Protein AF-A0A7S2JA44-F1 (afdb_monomer_lite)

Radius of gyration: 20.88 Å; chains: 1; bounding box: 44×66×48 Å

InterPro domains:
  IPR014710 RmlC-like jelly roll fold [G3DSA:2.60.120.10] (3-144)

Organism: NCBI:txid327968

pLDDT: mean 82.62, std 15.88, range [36.22, 96.94]

Sequence (145 aa):
RSSAQPRFDRELVGGEVLRVDAKDPELESLLRCPVPIIVTDSGILGKAPELWTFDYLDRALSDVDNFYVLCAPPESKGRFGYYDLGGKKNPCGYEVTMGNERKEMRFPEFRRLLSEAQRRRKAGKKAQSLYLQNTLLHREDKEDG

Secondary structure (DSSP, 8-state):
---PPPSS-STTTTPPPEEEETT-TTHHHHHTSSS-EEEES--TTTTHHHH--HHHHHHHSTT---EEEEEE-GGGTT------TT-SB-TT--B---SSEEEEE-HHHHHHHHHHHHHHHHTT----EEEE-------------

Structure (mmCIF, N/CA/C/O backbone):
data_AF-A0A7S2JA44-F1
#
_entry.id   AF-A0A7S2JA44-F1
#
loop_
_atom_site.group_PDB
_atom_site.id
_atom_site.type_symbol
_atom_site.label_atom_id
_atom_site.label_alt_id
_atom_site.label_comp_id
_atom_site.label_asym_id
_atom_site.label_entity_id
_atom_site.label_seq_id
_atom_site.pdbx_PDB_ins_code
_atom_site.Cartn_x
_atom_site.Cartn_y
_atom_site.Cartn_z
_atom_site.occupancy
_atom_site.B_iso_or_equiv
_atom_site.auth_seq_id
_atom_site.auth_comp_id
_atom_site.auth_asym_id
_atom_site.auth_atom_id
_atom_site.pdbx_PDB_model_num
ATOM 1 N N . ARG A 1 1 ? -22.037 35.907 -8.620 1.00 42.66 1 ARG A N 1
ATOM 2 C CA . ARG A 1 1 ? -21.169 34.717 -8.797 1.00 42.66 1 ARG A CA 1
ATOM 3 C C . ARG A 1 1 ? -20.862 34.198 -7.400 1.00 42.66 1 ARG A C 1
ATOM 5 O O . ARG A 1 1 ? -20.134 34.871 -6.689 1.00 42.66 1 ARG A O 1
ATOM 12 N N . SER A 1 2 ? -21.521 33.119 -6.970 1.00 43.00 2 SER A N 1
ATOM 13 C CA . SER A 1 2 ? -21.299 32.529 -5.645 1.00 43.00 2 SER A CA 1
ATOM 14 C C . SER A 1 2 ? -19.875 31.977 -5.594 1.00 43.00 2 SER A C 1
ATOM 16 O O . SER A 1 2 ? -19.515 31.132 -6.414 1.00 43.00 2 SER A O 1
ATOM 18 N N . SER A 1 3 ? -19.042 32.520 -4.706 1.00 48.81 3 SER A N 1
ATOM 19 C CA . SER A 1 3 ? -17.743 31.947 -4.373 1.00 48.81 3 SER A CA 1
ATOM 20 C C . SER A 1 3 ? -18.015 30.626 -3.667 1.00 48.81 3 SER A C 1
ATOM 22 O O . SER A 1 3 ? -18.333 30.617 -2.478 1.00 48.81 3 SER A O 1
ATOM 24 N N . ALA A 1 4 ? -17.967 29.526 -4.420 1.00 57.53 4 ALA A N 1
ATOM 25 C CA . ALA A 1 4 ? -18.067 28.190 -3.858 1.00 57.53 4 ALA A CA 1
ATOM 26 C C . ALA A 1 4 ? -17.081 28.093 -2.689 1.00 57.53 4 ALA A C 1
ATOM 28 O O . ALA A 1 4 ? -15.882 28.328 -2.872 1.00 57.53 4 ALA A O 1
ATOM 29 N N . GLN A 1 5 ? -17.601 27.819 -1.491 1.00 52.38 5 GLN A N 1
ATOM 30 C CA . GLN A 1 5 ? -16.760 27.561 -0.333 1.00 52.38 5 GLN A CA 1
ATOM 31 C C . GLN A 1 5 ? -15.752 26.464 -0.706 1.00 52.38 5 GLN A C 1
ATOM 33 O O . GLN A 1 5 ? -16.113 25.514 -1.415 1.00 52.38 5 GLN A O 1
ATOM 38 N N . PRO A 1 6 ? -14.479 26.605 -0.305 1.00 55.94 6 PRO A N 1
ATOM 39 C CA . PRO A 1 6 ? -13.498 25.563 -0.549 1.00 55.94 6 PRO A CA 1
ATOM 40 C C . PRO A 1 6 ? -14.016 24.239 0.025 1.00 55.94 6 PRO A C 1
ATOM 42 O O . PRO A 1 6 ? -14.552 24.194 1.127 1.00 55.94 6 PRO A O 1
ATOM 45 N N . ARG A 1 7 ? -13.873 23.154 -0.748 1.00 59.09 7 ARG A N 1
ATOM 46 C CA . ARG A 1 7 ? -14.357 21.805 -0.387 1.00 59.09 7 ARG A CA 1
ATOM 47 C C . ARG A 1 7 ? -13.700 21.218 0.866 1.00 59.09 7 ARG A C 1
ATOM 49 O O . ARG A 1 7 ? -14.106 20.153 1.309 1.00 59.09 7 ARG A O 1
ATOM 56 N N . PHE A 1 8 ? -12.661 21.864 1.378 1.00 59.34 8 PHE A N 1
ATOM 57 C CA . PHE A 1 8 ? -11.944 21.452 2.569 1.00 59.34 8 PHE A CA 1
ATOM 58 C C . PHE A 1 8 ? -11.542 22.686 3.369 1.00 59.34 8 PHE A C 1
ATOM 60 O O . PHE A 1 8 ? -11.279 23.753 2.800 1.00 59.34 8 PHE A O 1
ATOM 67 N N . ASP A 1 9 ? -11.485 22.513 4.682 1.00 66.75 9 ASP A N 1
ATOM 68 C CA . ASP A 1 9 ? -10.990 23.523 5.599 1.00 66.75 9 ASP A CA 1
ATOM 69 C C . ASP A 1 9 ? -9.466 23.645 5.460 1.00 66.75 9 ASP A C 1
ATOM 71 O O . ASP A 1 9 ? -8.729 22.661 5.560 1.00 66.75 9 ASP A O 1
ATOM 75 N N . ARG A 1 10 ? -8.992 24.860 5.177 1.00 67.94 10 ARG A N 1
ATOM 76 C CA . ARG A 1 10 ? -7.563 25.140 5.000 1.00 67.94 10 ARG A CA 1
ATOM 77 C C . ARG A 1 10 ? -6.801 25.087 6.317 1.00 67.94 10 ARG A C 1
ATOM 79 O O . ARG A 1 10 ? -5.610 24.800 6.278 1.00 67.94 10 ARG A O 1
ATOM 86 N N . GLU A 1 11 ? -7.465 25.339 7.442 1.00 73.31 11 GLU A N 1
ATOM 87 C CA . GLU A 1 11 ? -6.846 25.310 8.770 1.00 73.31 11 GLU A CA 1
ATOM 88 C C . GLU A 1 11 ? -6.476 23.883 9.190 1.00 73.31 11 GLU A C 1
ATOM 90 O O . GLU A 1 11 ? -5.534 23.678 9.950 1.00 73.31 11 GLU A O 1
ATOM 95 N N . LEU A 1 12 ? -7.152 22.881 8.618 1.00 66.50 12 LEU A N 1
ATOM 96 C CA . LEU A 1 12 ? -6.873 21.465 8.861 1.00 66.50 12 LEU A CA 1
ATOM 97 C C . LEU A 1 12 ? -5.721 20.915 8.004 1.00 66.50 12 LEU A C 1
ATOM 99 O O . LEU A 1 12 ? -5.225 19.815 8.260 1.00 66.50 12 LEU A O 1
ATOM 103 N N . VAL A 1 13 ? -5.266 21.644 6.978 1.00 68.12 13 VAL A N 1
ATOM 104 C CA . VAL A 1 13 ? -4.170 21.180 6.117 1.00 68.12 13 VAL A CA 1
ATOM 105 C C . VAL A 1 13 ? -2.849 21.258 6.879 1.00 68.12 13 VAL A C 1
ATOM 107 O O . VAL A 1 13 ? -2.327 22.338 7.133 1.00 68.12 13 VAL A O 1
ATOM 110 N N . GLY A 1 14 ? -2.281 20.093 7.193 1.00 72.75 14 GLY A N 1
ATOM 111 C CA . GLY A 1 14 ? -1.038 19.979 7.964 1.00 72.75 14 GLY A CA 1
ATOM 112 C C . GLY A 1 14 ? -1.243 19.878 9.478 1.00 72.75 14 GLY A C 1
ATOM 113 O O . GLY A 1 14 ? -0.252 19.783 10.197 1.00 72.75 14 GLY A O 1
ATOM 114 N N . GLY A 1 15 ? -2.494 19.863 9.951 1.00 78.75 15 GLY A N 1
ATOM 115 C CA . GLY A 1 15 ? -2.819 19.548 11.341 1.00 78.75 15 GLY A CA 1
ATOM 116 C C . GLY A 1 15 ? -2.540 18.082 11.684 1.00 78.75 15 GLY A C 1
ATOM 117 O O . GLY A 1 15 ? -2.533 17.209 10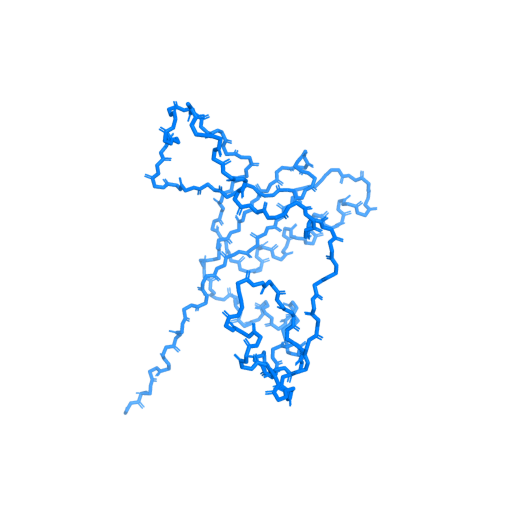.811 1.00 78.75 15 GLY A O 1
ATOM 118 N N . GLU A 1 16 ? -2.305 17.808 12.966 1.00 84.62 16 GLU A N 1
ATOM 119 C CA . GLU A 1 16 ? -2.173 16.437 13.458 1.00 84.62 16 GLU A CA 1
ATOM 120 C C . GLU A 1 16 ? -3.533 15.729 13.419 1.00 84.62 16 GLU A C 1
ATOM 122 O O . GLU A 1 16 ? -4.557 16.284 13.817 1.00 84.62 16 GLU A O 1
ATOM 127 N N . VAL A 1 17 ? -3.547 14.491 12.921 1.00 89.44 17 VAL A N 1
ATOM 128 C CA . VAL A 1 17 ? -4.756 13.663 12.917 1.00 89.44 17 VAL A CA 1
ATOM 129 C C . VAL A 1 17 ? -4.927 13.056 14.303 1.00 89.44 17 VAL A C 1
ATOM 131 O O . VAL A 1 17 ? -4.015 12.392 14.799 1.00 89.44 17 VAL A O 1
ATOM 134 N N . LEU A 1 18 ? -6.102 13.251 14.902 1.00 89.50 18 LEU A N 1
ATOM 135 C CA . LEU A 1 18 ? -6.431 12.717 16.220 1.00 89.50 18 LEU A CA 1
ATOM 136 C C . LEU A 1 18 ? -6.234 11.195 16.253 1.00 89.50 18 LEU A C 1
ATOM 138 O O . LEU A 1 18 ? -6.734 10.478 15.385 1.00 89.50 18 LEU A O 1
ATOM 142 N N . ARG A 1 19 ? -5.521 10.710 17.272 1.00 94.19 19 ARG A N 1
ATOM 143 C CA . ARG A 1 19 ? -5.291 9.285 17.528 1.00 94.19 19 ARG A CA 1
ATOM 144 C C . ARG A 1 19 ? -6.090 8.873 18.756 1.00 94.19 19 ARG A C 1
ATOM 146 O O . ARG A 1 19 ? -5.926 9.484 19.806 1.00 94.19 19 ARG A O 1
ATOM 153 N N . VAL A 1 20 ? -6.932 7.859 18.616 1.00 94.81 20 VAL A N 1
ATOM 154 C CA . VAL A 1 20 ? -7.885 7.428 19.645 1.00 94.81 20 VAL A CA 1
ATOM 155 C C . VAL A 1 20 ? -7.774 5.921 19.815 1.00 94.81 20 VAL A C 1
ATOM 157 O O . VAL A 1 20 ? -7.723 5.197 18.821 1.00 94.81 20 VAL A O 1
ATOM 160 N N . ASP A 1 21 ? -7.736 5.447 21.056 1.00 96.94 21 ASP A N 1
ATOM 161 C CA . ASP A 1 21 ? -7.769 4.013 21.345 1.00 96.94 21 ASP A CA 1
ATOM 162 C C . ASP A 1 21 ? -9.149 3.430 21.019 1.00 96.94 21 ASP A C 1
ATOM 164 O O . ASP A 1 21 ? -10.177 4.072 21.228 1.00 96.94 21 ASP A O 1
ATOM 168 N N . ALA A 1 22 ? -9.200 2.196 20.526 1.00 95.69 22 ALA A N 1
ATOM 169 C CA . ALA A 1 22 ? -10.460 1.531 20.210 1.00 95.69 22 ALA A CA 1
ATOM 170 C C . ALA A 1 22 ? -11.400 1.340 21.414 1.00 95.69 22 ALA A C 1
ATOM 172 O O . ALA A 1 22 ? -12.591 1.100 21.224 1.00 95.69 22 ALA A O 1
ATOM 173 N N . LYS A 1 23 ? -10.876 1.420 22.642 1.00 96.44 23 LYS A N 1
ATOM 174 C CA . LYS A 1 23 ? -11.634 1.323 23.895 1.00 96.44 23 LYS A CA 1
ATOM 175 C C . LYS A 1 23 ? -12.038 2.684 24.457 1.00 96.44 23 LYS A C 1
ATOM 177 O O . LYS A 1 23 ? -12.599 2.728 25.552 1.00 96.44 23 LYS A O 1
ATOM 182 N N . ASP A 1 24 ? -11.728 3.778 23.765 1.00 96.31 24 ASP A N 1
ATOM 183 C CA . ASP A 1 24 ? -12.126 5.113 24.197 1.00 96.31 24 ASP A CA 1
ATOM 184 C C . ASP A 1 24 ? -13.667 5.220 24.212 1.00 96.31 24 ASP A C 1
ATOM 186 O O . ASP A 1 24 ? -14.308 4.930 23.194 1.00 96.31 24 ASP A O 1
ATOM 190 N N . PRO A 1 25 ? -14.289 5.614 25.340 1.00 96.62 25 PRO A N 1
ATOM 191 C CA . PRO A 1 25 ? -15.745 5.717 25.445 1.00 96.62 25 PRO A CA 1
ATOM 192 C C . PRO A 1 25 ? -16.359 6.744 24.480 1.00 96.62 25 PRO A C 1
ATOM 194 O O . PRO A 1 25 ? -17.533 6.622 24.136 1.00 96.62 25 PRO A O 1
ATOM 197 N N . GLU A 1 26 ? -15.585 7.725 24.010 1.00 94.69 26 GLU A N 1
ATOM 198 C CA . GLU A 1 26 ? -16.042 8.763 23.082 1.00 94.69 26 GLU A CA 1
ATOM 199 C C . GLU A 1 26 ? -15.867 8.373 21.608 1.00 94.69 26 GLU A C 1
ATOM 201 O O . GLU A 1 26 ? -16.276 9.121 20.713 1.00 94.69 26 GLU A O 1
ATOM 206 N N . LEU A 1 27 ? -15.292 7.200 21.314 1.00 94.19 27 LEU A N 1
ATOM 207 C CA . LEU A 1 27 ? -14.996 6.784 19.943 1.00 94.19 27 LEU A CA 1
ATOM 208 C C . LEU A 1 27 ? -16.242 6.773 19.045 1.00 94.19 27 LEU A C 1
ATOM 210 O O . LEU A 1 27 ? -16.182 7.247 17.911 1.00 94.19 27 LEU A O 1
ATOM 214 N N . GLU A 1 28 ? -17.384 6.283 19.536 1.00 93.50 28 GLU A N 1
ATOM 215 C CA . GLU A 1 28 ? -18.630 6.273 18.756 1.00 93.50 28 GLU A CA 1
ATOM 216 C C . GLU A 1 28 ? -19.100 7.680 18.376 1.00 93.50 28 GLU A C 1
ATOM 218 O O . GLU A 1 28 ? -19.589 7.893 17.263 1.00 93.50 28 GLU A O 1
ATOM 223 N N . SER A 1 29 ? -18.950 8.640 19.287 1.00 93.31 29 SER A N 1
ATOM 224 C CA . SER A 1 29 ? -19.275 10.044 19.041 1.00 93.31 29 SER A CA 1
ATOM 225 C C . SER A 1 29 ? -18.330 10.633 17.994 1.00 93.31 29 SER A C 1
ATOM 227 O O . SER A 1 29 ? -18.779 11.273 17.043 1.00 93.31 29 SER A O 1
ATOM 229 N N . LEU A 1 30 ? -17.028 10.359 18.118 1.00 90.69 30 LEU A N 1
ATOM 230 C CA . LEU A 1 30 ? -15.994 10.846 17.202 1.00 90.69 30 LEU A CA 1
ATOM 231 C C . LEU A 1 30 ? -16.147 10.284 15.783 1.00 90.69 30 LEU A C 1
ATOM 233 O O . LEU A 1 30 ? -15.949 11.016 14.817 1.00 90.69 30 LEU A O 1
ATOM 237 N N . LEU A 1 31 ? -16.565 9.024 15.638 1.00 91.31 31 LEU A N 1
ATOM 238 C CA . LEU A 1 31 ? -16.809 8.392 14.335 1.00 91.31 31 LEU A CA 1
ATOM 239 C C . LEU A 1 31 ? -17.966 9.028 13.547 1.00 91.31 31 LEU A C 1
ATOM 241 O O . LEU A 1 31 ? -18.050 8.853 12.332 1.00 91.31 31 LEU A O 1
ATOM 245 N N . ARG A 1 32 ? -18.861 9.767 14.213 1.00 92.00 32 ARG A N 1
ATOM 246 C CA . ARG A 1 32 ? -19.958 10.504 13.560 1.00 92.00 32 ARG A CA 1
ATOM 247 C C . ARG A 1 32 ? -19.520 11.874 13.047 1.00 92.00 32 ARG A C 1
ATOM 249 O O . ARG A 1 32 ? -20.240 12.487 12.257 1.00 92.00 32 ARG A O 1
ATOM 256 N N . CYS A 1 33 ? -18.365 12.366 13.486 1.00 87.62 33 CYS A N 1
ATOM 257 C CA . CYS A 1 33 ? -17.824 13.636 13.034 1.00 87.62 33 CYS A CA 1
ATOM 258 C C . CYS A 1 33 ? -17.209 13.479 11.632 1.00 87.62 33 CYS A C 1
ATOM 260 O O . CYS A 1 33 ? -16.514 12.498 11.369 1.00 87.62 33 CYS A O 1
ATOM 262 N N . PRO A 1 34 ? -17.386 14.453 10.721 1.00 85.62 34 PRO A N 1
ATOM 263 C CA . PRO A 1 34 ? -16.806 14.419 9.378 1.00 85.62 34 PRO A CA 1
ATOM 264 C C . PRO A 1 34 ? -15.317 14.815 9.390 1.00 85.62 34 PRO A C 1
ATOM 266 O O . PRO A 1 34 ? -14.873 15.625 8.578 1.00 85.62 34 PRO A O 1
ATOM 269 N N . VAL A 1 35 ? -14.547 14.279 10.340 1.00 83.00 35 VAL A N 1
ATOM 270 C CA . VAL A 1 35 ? -13.122 14.567 10.534 1.00 83.00 35 VAL A CA 1
ATOM 271 C C . VAL A 1 35 ? -12.319 13.266 10.502 1.00 83.00 35 VAL A C 1
ATOM 273 O O . VAL A 1 35 ? -12.808 12.232 10.957 1.00 83.00 35 VAL A O 1
ATOM 276 N N . PRO A 1 36 ? -11.095 13.275 9.951 1.00 88.56 36 PRO A N 1
ATOM 277 C CA . PRO A 1 36 ? -10.252 12.090 9.962 1.00 88.56 36 PRO A CA 1
ATOM 278 C C . PRO A 1 36 ? -9.802 11.771 11.392 1.00 88.56 36 PRO A C 1
ATOM 280 O O . PRO A 1 36 ? -9.363 12.658 12.122 1.00 88.56 36 PRO A O 1
ATOM 283 N N . ILE A 1 37 ? -9.853 10.491 11.755 1.00 91.75 37 ILE A N 1
ATOM 284 C CA . ILE A 1 37 ? -9.305 9.968 13.010 1.00 91.75 37 ILE A CA 1
ATOM 285 C C . ILE A 1 37 ? -8.469 8.715 12.732 1.00 91.75 37 ILE A C 1
ATOM 287 O O . ILE A 1 37 ? -8.729 7.972 11.784 1.00 91.75 37 ILE A O 1
ATOM 291 N N . ILE A 1 38 ? -7.461 8.474 13.564 1.00 93.62 38 ILE A N 1
ATOM 292 C CA . ILE A 1 38 ? -6.677 7.239 13.591 1.00 93.62 38 ILE A CA 1
ATOM 293 C C . ILE A 1 38 ? -7.142 6.436 14.799 1.00 93.62 38 ILE A C 1
ATOM 295 O O . ILE A 1 38 ? -6.947 6.867 15.932 1.00 93.62 38 ILE A O 1
ATOM 299 N N . VAL A 1 39 ? -7.708 5.256 14.560 1.00 96.12 39 VAL A N 1
ATOM 300 C CA . VAL A 1 39 ? -8.071 4.329 15.637 1.00 96.12 39 VAL A CA 1
ATOM 301 C C . VAL A 1 39 ? -6.900 3.384 15.898 1.00 96.12 39 VAL A C 1
ATOM 303 O O . VAL A 1 39 ? -6.481 2.655 14.995 1.00 96.12 39 VAL A O 1
ATOM 306 N N . THR A 1 40 ? -6.356 3.401 17.112 1.00 95.62 40 THR A N 1
ATOM 307 C CA . THR A 1 40 ? -5.321 2.462 17.561 1.00 95.62 40 THR A CA 1
ATOM 308 C C . THR A 1 40 ? -5.953 1.251 18.237 1.0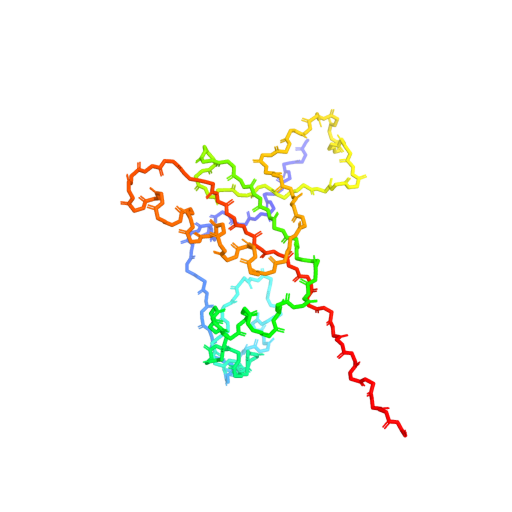0 95.62 40 THR A C 1
ATOM 310 O O . THR A 1 40 ? -7.090 1.309 18.692 1.00 95.62 40 THR A O 1
ATOM 313 N N . ASP A 1 41 ? -5.233 0.127 18.246 1.00 93.69 41 ASP A N 1
ATOM 314 C CA . ASP A 1 41 ? -5.606 -1.076 19.005 1.00 93.69 41 ASP A CA 1
ATOM 315 C C . ASP A 1 41 ? -7.015 -1.635 18.714 1.00 93.69 41 ASP A C 1
ATOM 317 O O . ASP A 1 41 ? -7.601 -2.354 19.519 1.00 93.69 41 ASP A O 1
ATOM 321 N N . SER A 1 42 ? -7.546 -1.373 17.512 1.00 94.25 42 SER A N 1
ATOM 322 C CA . SER A 1 42 ? -8.883 -1.816 17.082 1.00 94.25 42 SER A CA 1
ATOM 323 C C . SER A 1 42 ? -9.026 -3.319 16.891 1.00 94.25 42 SER A C 1
ATOM 325 O O . SER A 1 42 ? -10.139 -3.819 16.758 1.00 94.25 42 SER A O 1
ATOM 327 N N . GLY A 1 43 ? -7.912 -4.046 16.797 1.00 92.62 43 GLY A N 1
ATOM 328 C CA . GLY A 1 43 ? -7.914 -5.473 16.484 1.00 92.62 43 GLY A CA 1
ATOM 329 C C . GLY A 1 43 ? -8.427 -5.814 15.077 1.00 92.62 43 GLY A C 1
ATOM 330 O O . GLY A 1 43 ? -8.450 -6.990 14.728 1.00 92.62 43 GLY A O 1
ATOM 331 N N . ILE A 1 44 ? -8.778 -4.824 14.239 1.00 93.94 44 ILE A N 1
ATOM 332 C CA . ILE A 1 44 ? -9.397 -5.044 12.917 1.00 93.94 44 ILE A CA 1
ATOM 333 C C . ILE A 1 44 ? -8.515 -5.869 11.972 1.00 93.94 44 ILE A C 1
ATOM 335 O O . ILE A 1 44 ? -9.010 -6.599 11.120 1.00 93.94 44 ILE A O 1
ATOM 339 N N . LEU A 1 45 ? -7.194 -5.771 12.136 1.00 89.56 45 LEU A N 1
ATOM 340 C CA . LEU A 1 45 ? -6.219 -6.496 11.323 1.00 89.56 45 LEU A CA 1
ATOM 341 C C . LEU A 1 45 ? -5.958 -7.923 11.837 1.00 89.56 45 LEU A C 1
ATOM 343 O O . LEU A 1 45 ? -5.253 -8.683 11.173 1.00 89.56 45 LEU A O 1
ATOM 347 N N . GLY A 1 46 ? -6.497 -8.300 13.002 1.00 92.56 46 GLY A N 1
ATOM 348 C CA . GLY A 1 46 ? -6.264 -9.600 13.630 1.00 92.56 46 GLY A CA 1
ATOM 349 C C . GLY A 1 46 ? -4.775 -9.961 13.666 1.00 92.56 46 GLY A C 1
ATOM 350 O O . GLY A 1 46 ? -3.947 -9.180 14.124 1.00 92.56 46 GLY A O 1
ATOM 351 N N . LYS A 1 47 ? -4.432 -11.135 13.120 1.00 92.44 47 LYS A N 1
ATOM 352 C CA . LYS A 1 47 ? -3.046 -11.635 13.020 1.00 92.44 47 LYS A CA 1
ATOM 353 C C . LYS A 1 47 ? -2.303 -11.186 11.754 1.00 92.44 47 LYS A C 1
ATOM 355 O O . LYS A 1 47 ? -1.148 -11.561 11.564 1.00 92.44 47 LYS A O 1
ATOM 360 N N . ALA A 1 48 ? -2.932 -10.421 10.856 1.00 91.12 48 ALA A N 1
ATOM 361 C CA . ALA A 1 48 ? -2.310 -10.027 9.589 1.00 91.12 48 ALA A CA 1
ATOM 362 C C . ALA A 1 48 ? -0.961 -9.297 9.770 1.00 91.12 48 ALA A C 1
ATOM 364 O O . ALA A 1 48 ? -0.020 -9.663 9.068 1.00 91.12 48 ALA A O 1
ATOM 365 N N . PRO A 1 49 ? -0.790 -8.356 10.725 1.00 92.19 49 PRO A N 1
ATOM 366 C CA . PRO A 1 49 ? 0.489 -7.665 10.918 1.00 92.19 49 PRO A CA 1
ATOM 367 C C . PRO A 1 49 ? 1.643 -8.592 11.325 1.00 92.19 49 PRO A C 1
ATOM 369 O O . PRO A 1 49 ? 2.796 -8.304 11.016 1.00 92.19 49 PRO A O 1
ATOM 372 N N . GLU A 1 50 ? 1.340 -9.704 11.998 1.00 92.31 50 GLU A N 1
ATOM 373 C CA . GLU A 1 50 ? 2.327 -10.693 12.448 1.00 92.31 50 GLU A CA 1
ATOM 374 C C . GLU A 1 50 ? 2.685 -11.690 11.337 1.00 92.31 50 GLU A C 1
ATOM 376 O O . GLU A 1 50 ? 3.813 -12.175 11.263 1.00 92.31 50 GLU A O 1
ATOM 381 N N . LEU A 1 51 ? 1.719 -12.006 10.468 1.00 92.31 51 LEU A N 1
ATOM 382 C CA . LEU A 1 51 ? 1.843 -13.075 9.477 1.00 92.31 51 LEU A CA 1
ATOM 383 C C . LEU A 1 51 ? 2.257 -12.581 8.088 1.00 92.31 51 LEU A C 1
ATOM 385 O O . LEU A 1 51 ? 2.980 -13.285 7.379 1.00 92.31 51 LEU A O 1
ATOM 389 N N . TRP A 1 52 ? 1.799 -11.398 7.668 1.00 93.06 52 TRP A N 1
ATOM 390 C CA . TRP A 1 52 ? 1.911 -10.913 6.287 1.00 93.06 52 TRP A CA 1
ATOM 391 C C . TRP A 1 52 ? 3.299 -10.357 5.964 1.00 93.06 52 TRP A C 1
ATOM 393 O O . TRP A 1 52 ? 3.504 -9.178 5.680 1.00 93.06 52 TRP A O 1
ATOM 403 N N . THR A 1 53 ? 4.273 -11.257 5.957 1.00 92.81 53 THR A N 1
ATOM 404 C CA . THR A 1 53 ? 5.595 -11.036 5.373 1.00 92.81 53 THR A CA 1
ATOM 405 C C . THR A 1 53 ? 5.550 -11.259 3.862 1.00 92.81 53 THR A C 1
ATOM 407 O O . THR A 1 53 ? 4.691 -11.982 3.355 1.00 92.81 53 THR A O 1
ATOM 410 N N . PHE A 1 54 ? 6.513 -10.705 3.118 1.00 90.06 54 PHE A N 1
ATOM 411 C CA . PHE A 1 54 ? 6.613 -10.990 1.684 1.00 90.06 54 PHE A CA 1
ATOM 412 C C . PHE A 1 54 ? 6.754 -12.492 1.398 1.00 90.06 54 PHE A C 1
ATOM 414 O O . PHE A 1 54 ? 6.171 -12.962 0.432 1.00 90.06 54 PHE A O 1
ATOM 421 N N . ASP A 1 55 ? 7.484 -13.254 2.221 1.00 91.19 55 ASP A N 1
ATOM 422 C CA . ASP A 1 55 ? 7.666 -14.706 2.037 1.00 91.19 55 ASP A CA 1
ATOM 423 C C . ASP A 1 55 ? 6.394 -15.502 2.310 1.00 91.19 55 ASP A C 1
ATOM 425 O O . ASP A 1 55 ? 6.125 -16.510 1.656 1.00 91.19 55 ASP A O 1
ATOM 429 N N . TYR A 1 56 ? 5.598 -15.060 3.280 1.00 92.25 56 TYR A N 1
ATOM 430 C CA . TYR A 1 56 ? 4.277 -15.624 3.496 1.00 92.25 56 TYR A CA 1
ATOM 431 C C . TYR A 1 56 ? 3.364 -15.336 2.301 1.00 92.25 56 TYR A C 1
ATOM 433 O O . TYR A 1 56 ? 2.802 -16.269 1.736 1.00 92.25 56 TYR A O 1
ATOM 441 N N . LEU A 1 57 ? 3.269 -14.071 1.882 1.00 91.56 57 LEU A N 1
ATOM 442 C CA . LEU A 1 57 ? 2.391 -13.651 0.788 1.00 91.56 57 LEU A CA 1
ATOM 443 C C . LEU A 1 57 ? 2.791 -14.273 -0.553 1.00 91.56 57 LEU A C 1
ATOM 445 O O . LEU A 1 57 ? 1.919 -14.674 -1.309 1.00 91.56 57 LEU A O 1
ATOM 449 N N . ASP A 1 58 ? 4.086 -14.420 -0.827 1.00 89.88 58 ASP A N 1
ATOM 450 C CA . ASP A 1 58 ? 4.576 -15.062 -2.050 1.00 89.88 58 ASP A CA 1
ATOM 451 C C . ASP A 1 58 ? 4.136 -16.524 -2.148 1.00 89.88 58 ASP A C 1
ATOM 453 O O . ASP A 1 58 ? 3.695 -16.955 -3.207 1.00 89.88 58 ASP A O 1
ATOM 457 N N . ARG A 1 59 ? 4.163 -17.258 -1.027 1.00 90.19 59 ARG A N 1
ATOM 458 C CA . ARG A 1 59 ? 3.666 -18.640 -0.957 1.00 90.19 59 ARG A CA 1
ATOM 459 C C . ARG A 1 59 ? 2.142 -18.722 -0.967 1.00 90.19 59 ARG A C 1
ATOM 461 O O . ARG A 1 59 ? 1.591 -19.601 -1.610 1.00 90.19 59 ARG A O 1
ATOM 468 N N . ALA A 1 60 ? 1.465 -17.835 -0.242 1.00 89.31 60 ALA A N 1
ATOM 469 C CA . ALA A 1 60 ? 0.009 -17.861 -0.107 1.00 89.31 60 ALA A CA 1
ATOM 470 C C . ALA A 1 60 ? -0.719 -17.377 -1.372 1.00 89.31 60 ALA A C 1
ATOM 472 O O . ALA A 1 60 ? -1.854 -17.772 -1.618 1.00 89.31 60 ALA A O 1
ATOM 473 N N . LEU A 1 61 ? -0.079 -16.510 -2.162 1.00 89.12 61 LEU A N 1
ATOM 474 C CA . LEU A 1 61 ? -0.660 -15.860 -3.338 1.00 89.12 61 LEU A CA 1
ATOM 475 C C . LEU A 1 61 ? 0.031 -16.272 -4.643 1.00 89.12 61 LEU A C 1
ATOM 477 O O . LEU A 1 61 ? -0.211 -15.639 -5.673 1.00 89.12 61 LEU A O 1
ATOM 481 N N . SER A 1 62 ? 0.893 -17.297 -4.621 1.00 85.38 62 SER A N 1
ATOM 482 C CA . SER A 1 62 ? 1.657 -17.721 -5.801 1.00 85.38 62 SER A CA 1
ATOM 483 C C . SER A 1 62 ? 0.741 -18.010 -6.982 1.00 85.38 62 SER A C 1
ATOM 485 O O . SER A 1 62 ? 1.052 -17.616 -8.104 1.00 85.38 62 SER A O 1
ATOM 487 N N . ASP A 1 63 ? -0.395 -18.651 -6.721 1.00 83.94 63 ASP A N 1
ATOM 488 C CA . ASP A 1 63 ? -1.300 -19.205 -7.734 1.00 83.94 63 ASP A CA 1
ATOM 489 C C . ASP A 1 63 ? -2.441 -18.248 -8.107 1.00 83.94 63 ASP A C 1
ATOM 491 O O . ASP A 1 63 ? -3.379 -18.624 -8.805 1.00 83.94 63 ASP A O 1
ATOM 495 N N . VAL A 1 64 ? -2.384 -17.002 -7.630 1.00 83.94 64 VAL A N 1
ATOM 496 C CA . VAL A 1 64 ? -3.332 -15.955 -8.010 1.00 83.94 64 VAL A CA 1
ATOM 497 C C . VAL A 1 64 ? -2.769 -15.198 -9.212 1.00 83.94 64 VAL A C 1
ATOM 499 O O . VAL A 1 64 ? -1.771 -14.481 -9.104 1.00 83.94 64 VAL A O 1
ATOM 502 N N . ASP A 1 65 ? -3.441 -15.340 -10.353 1.00 73.38 65 ASP A N 1
ATOM 503 C CA . ASP A 1 65 ? -2.942 -14.852 -11.644 1.00 73.38 65 ASP A CA 1
ATOM 504 C C . ASP A 1 65 ? -3.236 -13.371 -11.937 1.00 73.38 65 ASP A C 1
ATOM 506 O O . ASP A 1 65 ? -2.652 -12.792 -12.851 1.00 73.38 65 ASP A O 1
ATOM 510 N N . ASN A 1 66 ? -4.061 -12.720 -11.109 1.00 79.94 66 ASN A N 1
ATOM 511 C CA . ASN A 1 66 ? -4.729 -11.472 -11.486 1.00 79.94 66 ASN A CA 1
ATOM 512 C C . ASN A 1 66 ? -4.510 -10.335 -10.470 1.00 79.94 66 ASN A C 1
ATOM 514 O O . ASN A 1 66 ? -5.471 -9.732 -9.981 1.00 79.94 66 ASN A O 1
ATOM 518 N N . PHE A 1 67 ? -3.259 -10.031 -10.097 1.00 90.62 67 PHE A N 1
ATOM 519 C CA . PHE A 1 67 ? -2.986 -8.799 -9.346 1.00 90.62 67 PHE A CA 1
ATOM 520 C C . PHE A 1 67 ? -2.810 -7.619 -10.289 1.00 90.62 67 PHE A C 1
ATOM 522 O O . PHE A 1 67 ? -1.958 -7.632 -11.178 1.00 90.62 67 PHE A O 1
ATOM 529 N N . TYR A 1 68 ? -3.562 -6.549 -10.036 1.00 91.06 68 TYR A N 1
ATOM 530 C CA . TYR A 1 68 ? -3.349 -5.282 -10.718 1.00 91.06 68 TYR A CA 1
ATOM 531 C C . TYR A 1 68 ? -2.240 -4.481 -10.038 1.00 91.06 68 TYR A C 1
ATOM 533 O O . TYR A 1 68 ? -2.291 -4.167 -8.847 1.00 91.06 68 TYR A O 1
ATOM 541 N N . VAL A 1 69 ? -1.228 -4.130 -10.823 1.00 92.75 69 VAL A N 1
ATOM 542 C CA . VAL A 1 69 ? -0.077 -3.342 -10.397 1.00 92.75 69 VAL A CA 1
ATOM 543 C C . VAL A 1 69 ? -0.004 -2.079 -11.243 1.00 92.75 69 VAL A C 1
ATOM 545 O O . VAL A 1 69 ? 0.053 -2.131 -12.471 1.00 92.75 69 VAL A O 1
ATOM 548 N N . LEU A 1 70 ? 0.009 -0.926 -10.579 1.00 93.50 70 LEU A N 1
ATOM 549 C CA . LEU A 1 70 ? 0.327 0.347 -11.206 1.00 93.50 70 LEU A CA 1
ATOM 550 C C . LEU A 1 70 ? 1.843 0.502 -11.307 1.00 93.50 70 LEU A C 1
ATOM 552 O O . LEU A 1 70 ? 2.580 0.353 -10.330 1.00 93.50 70 LEU A O 1
ATOM 556 N N . CYS A 1 71 ? 2.303 0.836 -12.503 1.00 93.69 71 CYS A N 1
ATOM 557 C CA . CYS A 1 71 ? 3.701 0.924 -12.872 1.00 93.69 71 CYS A CA 1
ATOM 558 C C . CYS A 1 71 ? 4.003 2.369 -13.306 1.00 93.69 71 CYS A C 1
ATOM 560 O O . CYS A 1 71 ? 3.746 2.761 -14.445 1.00 93.69 71 CYS A O 1
ATOM 562 N N . ALA A 1 72 ? 4.542 3.180 -12.392 1.00 93.38 72 ALA A N 1
ATOM 563 C CA . ALA A 1 72 ? 4.833 4.595 -12.629 1.00 93.38 72 ALA A CA 1
ATOM 564 C C . ALA A 1 72 ? 6.308 4.805 -13.016 1.00 93.38 72 ALA A C 1
ATOM 566 O O . ALA A 1 72 ? 7.193 4.299 -12.316 1.00 93.38 72 ALA A O 1
ATOM 567 N N . PRO A 1 73 ? 6.610 5.554 -14.092 1.00 93.31 73 PRO A N 1
ATOM 568 C CA . PRO A 1 73 ? 7.970 5.731 -14.596 1.00 93.31 73 PRO A CA 1
ATOM 569 C C . PRO A 1 73 ? 8.878 6.403 -13.552 1.00 93.31 73 PRO A C 1
ATOM 571 O O . PRO A 1 73 ? 8.375 7.058 -12.635 1.00 93.31 73 PRO A O 1
ATOM 574 N N . PRO A 1 74 ? 10.214 6.284 -13.656 1.00 92.56 74 PRO A N 1
ATOM 575 C CA . PRO A 1 74 ? 11.137 6.869 -12.679 1.00 92.56 74 PRO A CA 1
ATOM 576 C C . PRO A 1 74 ? 10.939 8.373 -12.430 1.00 92.56 74 PRO A C 1
ATOM 578 O O . PRO A 1 74 ? 11.128 8.860 -11.315 1.00 92.56 74 PRO A O 1
ATOM 581 N N . GLU A 1 75 ? 10.521 9.104 -13.459 1.00 91.19 75 GLU A N 1
ATOM 582 C CA . GLU A 1 75 ? 10.251 10.542 -13.443 1.00 91.19 75 GLU A CA 1
ATOM 583 C C . GLU A 1 75 ? 9.090 10.912 -12.507 1.00 91.19 75 GLU A C 1
ATOM 585 O O . GLU A 1 75 ? 9.051 12.031 -11.998 1.00 91.19 75 GLU A O 1
ATOM 590 N N . SER A 1 76 ? 8.189 9.965 -12.217 1.00 87.50 76 SER A N 1
ATOM 591 C CA . SER A 1 76 ? 7.052 10.155 -11.305 1.00 87.50 76 SER A CA 1
ATOM 592 C C . SER A 1 76 ? 7.467 10.397 -9.853 1.00 87.50 76 SER A C 1
ATOM 594 O O . SER A 1 76 ? 6.662 10.884 -9.059 1.00 87.50 76 SER A O 1
ATOM 596 N N . LYS A 1 77 ? 8.700 10.021 -9.473 1.00 86.25 77 LYS A N 1
ATOM 597 C CA . LYS A 1 77 ? 9.201 10.071 -8.088 1.00 86.25 77 LYS A CA 1
ATOM 598 C C . LYS A 1 77 ? 8.259 9.388 -7.080 1.00 86.25 77 LYS A C 1
ATOM 600 O O . LYS A 1 77 ? 8.130 9.843 -5.949 1.00 86.25 77 LYS A O 1
ATOM 605 N N . GLY A 1 78 ? 7.593 8.306 -7.494 1.00 85.38 78 GLY A N 1
ATOM 606 C CA . GLY A 1 78 ? 6.672 7.551 -6.632 1.00 85.38 78 GLY A CA 1
ATOM 607 C C . GLY A 1 78 ? 5.253 8.113 -6.560 1.00 85.38 78 GLY A C 1
ATOM 608 O O . GLY A 1 78 ? 4.466 7.646 -5.746 1.00 85.38 78 GLY A O 1
ATOM 609 N N . ARG A 1 79 ? 4.912 9.092 -7.404 1.00 87.31 79 ARG A N 1
ATOM 610 C CA . ARG A 1 79 ? 3.540 9.585 -7.544 1.00 87.31 79 ARG A CA 1
ATOM 611 C C . ARG A 1 79 ? 2.756 8.676 -8.487 1.00 87.31 79 ARG A C 1
ATOM 613 O O . ARG A 1 79 ? 3.220 8.387 -9.587 1.00 87.31 79 ARG A O 1
ATOM 620 N N . PHE A 1 80 ? 1.561 8.281 -8.065 1.00 89.50 80 PHE A N 1
ATOM 621 C CA . PHE A 1 80 ? 0.623 7.496 -8.862 1.00 89.50 80 PHE A CA 1
ATOM 622 C C . PHE A 1 80 ? -0.642 8.321 -9.089 1.00 89.50 80 PHE A C 1
ATOM 624 O O . PHE A 1 80 ? -1.224 8.842 -8.138 1.00 89.50 80 PHE A O 1
ATOM 631 N N . GLY A 1 81 ? -1.035 8.471 -10.350 1.00 84.75 81 GLY A N 1
ATOM 632 C CA . GLY A 1 81 ? -2.313 9.049 -10.736 1.00 84.75 81 GLY A CA 1
ATOM 633 C C . GLY A 1 81 ? -3.374 7.957 -10.834 1.00 84.75 81 GLY A C 1
ATOM 634 O O . GLY A 1 81 ? -3.138 6.896 -11.418 1.00 84.75 81 GLY A O 1
ATOM 635 N N . TYR A 1 82 ? -4.552 8.228 -10.281 1.00 81.69 82 TYR A N 1
ATOM 636 C CA . TYR A 1 82 ? -5.724 7.382 -10.469 1.00 81.69 82 TYR A CA 1
ATOM 637 C C . TYR A 1 82 ? -6.569 7.943 -11.597 1.00 81.69 82 TYR A C 1
ATOM 639 O O . TYR A 1 82 ? -6.913 9.126 -11.599 1.00 81.69 82 TYR A O 1
ATOM 647 N N . TYR A 1 83 ? -6.886 7.077 -12.549 1.00 78.62 83 TYR A N 1
ATOM 648 C CA . TYR A 1 83 ? -7.642 7.419 -13.741 1.00 78.62 83 TYR A CA 1
ATOM 649 C C . TYR A 1 83 ? -8.843 6.488 -13.820 1.00 78.62 83 TYR A C 1
ATOM 651 O O . TYR A 1 83 ? -8.686 5.270 -13.718 1.00 78.62 83 TYR A O 1
ATOM 659 N N . ASP A 1 84 ? -10.030 7.058 -14.003 1.00 76.00 84 ASP A N 1
ATOM 660 C CA . ASP A 1 84 ? -11.203 6.270 -14.353 1.00 76.00 84 ASP A CA 1
ATOM 661 C C . ASP A 1 84 ? -11.059 5.810 -15.809 1.00 76.00 84 ASP A C 1
ATOM 663 O O . ASP A 1 84 ? -11.113 6.610 -16.744 1.00 76.00 84 ASP A O 1
ATOM 667 N N . LEU A 1 85 ? -10.822 4.512 -15.996 1.00 68.56 85 LEU A N 1
ATOM 668 C CA . LEU A 1 85 ? -10.625 3.910 -17.314 1.00 68.56 85 LEU A CA 1
ATOM 669 C C . LEU A 1 85 ? -11.940 3.795 -18.108 1.00 68.56 85 LEU A C 1
ATOM 671 O O . LEU A 1 85 ? -11.892 3.530 -19.310 1.00 68.56 85 LEU A O 1
ATOM 675 N N . GLY A 1 86 ? -13.099 4.006 -17.467 1.00 69.06 86 GLY A N 1
ATOM 676 C CA . GLY A 1 86 ? -14.418 3.978 -18.101 1.00 69.06 86 GLY A CA 1
ATOM 677 C C . GLY A 1 86 ? -14.723 5.206 -18.967 1.00 69.06 86 GLY A C 1
ATOM 678 O O . GLY A 1 86 ? -15.585 5.137 -19.842 1.00 69.06 86 GLY A O 1
ATOM 679 N N . GLY A 1 87 ? -13.994 6.314 -18.787 1.00 61.03 87 GLY A N 1
ATOM 680 C CA . GLY A 1 87 ? -14.193 7.559 -19.531 1.00 61.03 87 GLY A CA 1
ATOM 681 C C . GLY A 1 87 ? -12.886 8.134 -20.074 1.00 61.03 87 GLY A C 1
ATOM 682 O O . GLY A 1 87 ? -12.069 8.658 -19.329 1.00 61.03 87 GLY A O 1
ATOM 683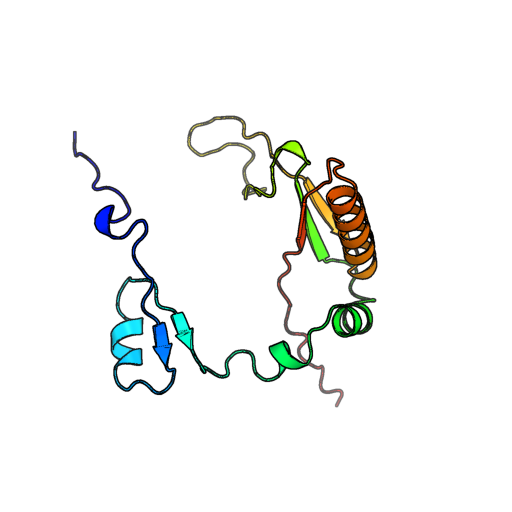 N N . LYS A 1 88 ? -12.700 8.126 -21.402 1.00 56.38 88 LYS A N 1
ATOM 684 C CA . LYS A 1 88 ? -11.507 8.716 -22.058 1.00 56.38 88 LYS A CA 1
ATOM 685 C C . LYS A 1 88 ? -11.469 10.252 -22.049 1.00 56.38 88 LYS A C 1
ATOM 687 O O . LYS A 1 88 ? -10.531 10.845 -22.574 1.00 56.38 88 LYS A O 1
ATOM 692 N N . LYS A 1 89 ? -12.497 10.908 -21.509 1.00 59.66 89 LYS A N 1
ATOM 693 C CA . LYS A 1 89 ? -12.602 12.366 -21.423 1.00 59.66 89 LYS A CA 1
ATOM 694 C C . LYS A 1 89 ? -12.985 12.737 -20.006 1.00 59.66 89 LYS A C 1
ATOM 696 O O . LYS A 1 89 ? -13.930 12.175 -19.457 1.00 59.66 89 LYS A O 1
ATOM 701 N N . ASN A 1 90 ? -12.278 13.702 -19.428 1.00 63.97 90 ASN A N 1
ATOM 702 C CA . ASN A 1 90 ? -12.752 14.297 -18.189 1.00 63.97 90 ASN A CA 1
ATOM 703 C C . ASN A 1 90 ? -14.031 15.126 -18.458 1.00 63.97 90 ASN A C 1
ATOM 705 O O . ASN A 1 90 ? -14.296 15.484 -19.610 1.00 63.97 90 ASN A O 1
ATOM 709 N N . PRO A 1 91 ? -14.822 15.473 -17.425 1.00 64.44 91 PRO A N 1
ATOM 710 C CA . PRO A 1 91 ? -16.052 16.263 -17.582 1.00 64.44 91 PRO A CA 1
ATOM 711 C C . PRO A 1 91 ? -15.863 17.627 -18.269 1.00 64.44 91 PRO A C 1
ATOM 713 O O . PRO A 1 91 ? -16.834 18.243 -18.693 1.00 64.44 91 PRO A O 1
ATOM 716 N N . CYS A 1 92 ? -14.617 18.095 -18.388 1.00 68.62 92 CYS A N 1
ATOM 717 C CA . CYS A 1 92 ? -14.238 19.360 -19.010 1.00 68.62 92 CYS A CA 1
ATOM 718 C C . CYS A 1 92 ? -13.676 19.192 -20.439 1.00 68.62 92 CYS A C 1
ATOM 720 O O . CYS A 1 92 ? -13.229 20.170 -21.031 1.00 68.62 92 CYS A O 1
ATOM 722 N N . GLY A 1 93 ? -13.673 17.974 -20.996 1.00 67.50 93 GLY A N 1
ATOM 723 C CA . GLY A 1 93 ? -13.251 17.690 -22.370 1.00 67.50 93 GLY A CA 1
ATOM 724 C C . GLY A 1 93 ? -11.740 17.607 -22.616 1.00 67.50 93 GLY A C 1
ATOM 725 O O . GLY A 1 93 ? -11.347 17.453 -23.770 1.00 67.50 93 GLY A O 1
ATOM 726 N N . TYR A 1 94 ? -10.892 17.674 -21.583 1.00 66.75 94 TYR A N 1
ATOM 727 C CA . TYR A 1 94 ? -9.447 17.509 -21.762 1.00 66.75 94 TYR A CA 1
ATOM 728 C C . TYR A 1 94 ? -9.072 16.039 -21.935 1.00 66.75 94 TYR A C 1
ATOM 730 O O . TYR A 1 94 ? -9.601 15.152 -21.255 1.00 66.75 94 TYR A O 1
ATOM 738 N N . GLU A 1 95 ? -8.109 15.812 -22.822 1.00 68.81 95 GLU A N 1
ATOM 739 C CA . GLU A 1 95 ? -7.444 14.528 -22.969 1.00 68.81 95 GLU A CA 1
ATOM 740 C C . GLU A 1 95 ? -6.543 14.283 -21.756 1.00 68.81 95 GLU A C 1
ATOM 742 O O . GLU A 1 95 ? -5.725 15.125 -21.378 1.00 68.81 95 GLU A O 1
ATOM 747 N N . VAL A 1 96 ? -6.739 13.139 -21.104 1.00 69.88 96 VAL A N 1
ATOM 748 C CA . VAL A 1 96 ? -5.983 12.764 -19.912 1.00 69.88 96 VAL A CA 1
ATOM 749 C C . VAL A 1 96 ? -4.919 11.753 -20.309 1.00 69.88 96 VAL A C 1
ATOM 751 O O . VAL A 1 96 ? -5.218 10.586 -20.555 1.00 69.88 96 VAL A O 1
ATOM 754 N N . THR A 1 97 ? -3.661 12.188 -20.332 1.00 74.38 97 THR A N 1
ATOM 755 C CA . THR A 1 97 ? -2.528 11.275 -20.495 1.00 74.38 97 THR A CA 1
ATOM 756 C C . THR A 1 97 ? -2.254 10.570 -19.171 1.00 74.38 97 THR A C 1
ATOM 758 O O . THR A 1 97 ? -1.943 11.210 -18.163 1.00 74.38 97 THR A O 1
ATOM 761 N N . MET A 1 98 ? -2.369 9.243 -19.163 1.00 78.69 98 MET A N 1
ATOM 762 C CA . MET A 1 98 ? -2.099 8.440 -17.971 1.00 78.69 98 MET A CA 1
ATOM 763 C C . MET A 1 98 ? -0.604 8.468 -17.636 1.00 78.69 98 MET A C 1
ATOM 765 O O . MET A 1 98 ? 0.237 8.121 -18.461 1.00 78.69 98 MET A O 1
ATOM 769 N N . GLY A 1 99 ? -0.268 8.871 -16.409 1.00 83.31 99 GLY A N 1
ATOM 770 C CA . GLY A 1 99 ? 1.112 8.941 -15.919 1.00 83.31 99 GLY A CA 1
ATOM 771 C C . GLY A 1 99 ? 1.680 7.603 -15.434 1.00 83.31 99 GLY A C 1
ATOM 772 O O . GLY A 1 99 ? 2.869 7.517 -15.137 1.00 83.31 99 GLY A O 1
ATOM 773 N N . ASN A 1 100 ? 0.850 6.564 -15.343 1.00 89.19 100 ASN A N 1
ATOM 774 C CA . ASN A 1 100 ? 1.233 5.212 -14.950 1.00 89.19 100 ASN A CA 1
ATOM 775 C C . ASN A 1 100 ? 0.455 4.179 -15.757 1.00 89.19 100 ASN A C 1
ATOM 777 O O . ASN A 1 100 ? -0.716 4.372 -16.077 1.00 89.19 100 ASN A O 1
ATOM 781 N N . GLU A 1 101 ? 1.109 3.060 -16.029 1.00 90.38 101 GLU A N 1
ATOM 782 C CA . GLU A 1 101 ? 0.511 1.916 -16.709 1.00 90.38 101 GLU A CA 1
ATOM 783 C C . GLU A 1 101 ? -0.103 0.967 -15.674 1.00 90.38 101 GLU A C 1
ATOM 785 O O . GLU A 1 101 ? 0.493 0.742 -14.620 1.00 90.38 101 GLU A O 1
ATOM 790 N N . ARG A 1 102 ? -1.282 0.407 -15.956 1.00 89.75 102 AR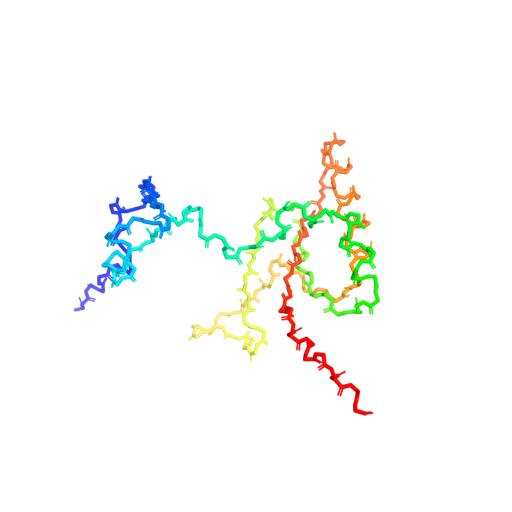G A N 1
ATOM 791 C CA . ARG A 1 102 ? -1.864 -0.682 -15.162 1.00 89.75 102 ARG A CA 1
ATOM 792 C C . ARG A 1 102 ? -1.501 -2.006 -15.825 1.00 89.75 102 ARG A C 1
ATOM 794 O O . ARG A 1 102 ? -1.861 -2.217 -16.979 1.00 89.75 102 ARG A O 1
ATOM 801 N N . LYS A 1 103 ? -0.819 -2.885 -15.093 1.00 91.62 103 LYS A N 1
ATOM 802 C CA . LYS A 1 103 ? -0.447 -4.232 -15.537 1.00 91.62 103 LYS A CA 1
ATOM 803 C C . LYS A 1 103 ? -1.093 -5.282 -14.659 1.00 91.62 103 LYS A C 1
ATOM 805 O O . LYS A 1 103 ? -1.208 -5.094 -13.452 1.00 91.62 103 LYS A O 1
ATOM 810 N N . GLU A 1 104 ? -1.485 -6.379 -15.275 1.00 92.31 104 GLU A N 1
ATOM 811 C CA . GLU A 1 104 ? -1.880 -7.595 -14.579 1.00 92.31 104 GLU A CA 1
ATOM 812 C C . GLU A 1 104 ? -0.661 -8.513 -14.491 1.00 92.31 104 GLU A C 1
ATOM 814 O O . GLU A 1 104 ? 0.047 -8.687 -15.483 1.00 92.31 104 GLU A O 1
ATOM 819 N N . MET A 1 105 ? -0.357 -9.009 -13.294 1.00 92.31 105 MET A N 1
ATOM 820 C CA . MET A 1 105 ? 0.767 -9.917 -13.065 1.00 92.31 105 MET A CA 1
ATOM 821 C C . MET A 1 105 ? 0.547 -10.777 -11.822 1.00 92.31 105 MET A C 1
ATOM 823 O O . MET A 1 105 ? -0.208 -10.416 -10.919 1.00 92.31 105 MET A O 1
ATOM 827 N N . ARG A 1 106 ? 1.278 -11.891 -11.739 1.00 91.81 106 ARG A N 1
ATOM 828 C CA . ARG A 1 106 ? 1.323 -12.733 -10.537 1.00 91.81 106 ARG A CA 1
ATOM 829 C C . ARG A 1 106 ? 2.120 -12.062 -9.419 1.00 91.81 106 ARG A C 1
ATOM 831 O O . ARG A 1 106 ? 3.048 -11.286 -9.671 1.00 91.81 106 ARG A O 1
ATOM 838 N N . PHE A 1 107 ? 1.827 -12.424 -8.169 1.00 92.38 107 PHE A N 1
ATOM 839 C CA . PHE A 1 107 ? 2.542 -11.878 -7.008 1.00 92.38 107 PHE A CA 1
ATOM 840 C C . PHE A 1 107 ? 4.070 -12.107 -7.051 1.00 92.38 107 PHE A C 1
ATOM 842 O O . PHE A 1 107 ? 4.808 -11.145 -6.807 1.00 92.38 107 PHE A O 1
ATOM 849 N N . PRO A 1 108 ? 4.587 -13.293 -7.444 1.00 92.62 108 PRO A N 1
ATOM 850 C CA . PRO A 1 108 ? 6.033 -13.506 -7.546 1.00 92.62 108 PRO A CA 1
ATOM 851 C C . PRO A 1 108 ? 6.708 -12.607 -8.589 1.00 92.62 108 PRO A C 1
ATOM 853 O O . PRO A 1 108 ? 7.836 -12.143 -8.398 1.00 92.62 108 PRO A O 1
ATOM 856 N N . GLU A 1 109 ? 6.012 -12.294 -9.686 1.00 93.44 109 GLU A N 1
ATOM 857 C CA . GLU A 1 109 ? 6.522 -11.361 -10.688 1.00 93.44 109 GLU A CA 1
ATOM 858 C C . GLU A 1 109 ? 6.596 -9.934 -10.134 1.00 93.44 109 GLU A C 1
ATOM 860 O O . GLU A 1 109 ? 7.638 -9.279 -10.254 1.00 93.44 109 GLU A O 1
ATOM 865 N N . PHE A 1 110 ? 5.536 -9.479 -9.458 1.00 94.25 110 PHE A N 1
ATOM 866 C CA . PHE A 1 110 ? 5.530 -8.195 -8.756 1.00 94.25 110 PHE A CA 1
ATOM 867 C C . PHE A 1 110 ? 6.700 -8.097 -7.769 1.00 94.25 110 PHE A C 1
ATOM 869 O O . PHE A 1 110 ? 7.438 -7.105 -7.768 1.00 94.25 110 PHE A O 1
ATOM 876 N N . ARG A 1 111 ? 6.927 -9.149 -6.974 1.00 93.81 111 ARG A N 1
ATOM 877 C CA . ARG A 1 111 ? 8.026 -9.213 -6.009 1.00 93.81 111 ARG A CA 1
ATOM 878 C C . ARG A 1 111 ? 9.391 -9.091 -6.686 1.00 93.81 111 ARG A C 1
ATOM 880 O O . ARG A 1 111 ? 10.222 -8.294 -6.241 1.00 93.81 111 ARG A O 1
ATOM 887 N N . ARG A 1 112 ? 9.614 -9.818 -7.785 1.00 94.94 112 ARG A N 1
ATOM 888 C CA . ARG A 1 112 ? 10.850 -9.737 -8.579 1.00 94.94 112 ARG A CA 1
ATOM 889 C C . ARG A 1 112 ? 11.109 -8.309 -9.066 1.00 94.94 112 ARG A C 1
ATOM 891 O O . ARG A 1 112 ? 12.218 -7.795 -8.894 1.00 94.94 112 ARG A O 1
ATOM 898 N N . LEU A 1 113 ? 10.095 -7.656 -9.638 1.00 95.25 113 LEU A N 1
ATOM 899 C CA . LEU A 1 113 ? 10.196 -6.279 -10.134 1.00 95.25 113 LEU A CA 1
ATOM 900 C C . LEU A 1 113 ? 10.458 -5.276 -8.998 1.00 95.25 113 LEU A C 1
ATOM 902 O O . LEU A 1 113 ? 11.270 -4.360 -9.153 1.00 95.25 113 LEU A O 1
ATOM 906 N N . LEU A 1 114 ? 9.834 -5.470 -7.832 1.00 94.88 114 LEU A N 1
ATOM 907 C CA . LEU A 1 114 ? 10.054 -4.636 -6.651 1.00 94.88 114 LEU A CA 1
ATOM 908 C C . LEU A 1 114 ? 11.497 -4.740 -6.143 1.00 94.88 114 LEU A C 1
ATOM 910 O O . LEU A 1 114 ? 12.141 -3.714 -5.903 1.00 94.88 114 LEU A O 1
ATOM 914 N N . SER A 1 115 ? 12.035 -5.957 -6.034 1.00 95.19 115 SER A N 1
ATOM 915 C CA . SER A 1 115 ? 13.432 -6.177 -5.645 1.00 95.19 115 SER A CA 1
ATOM 916 C C . SER A 1 115 ? 14.413 -5.568 -6.652 1.00 95.19 115 SER A C 1
ATOM 918 O O . SER A 1 115 ? 15.407 -4.949 -6.257 1.00 95.19 115 SER A O 1
ATOM 920 N N . GLU A 1 116 ? 14.129 -5.669 -7.953 1.00 96.19 116 GLU A N 1
ATOM 921 C CA . GLU A 1 116 ? 14.945 -5.032 -8.989 1.00 96.19 116 GLU A CA 1
ATOM 922 C C . GLU A 1 116 ? 14.951 -3.503 -8.844 1.00 96.19 116 GLU A C 1
ATOM 924 O O . GLU A 1 116 ? 16.020 -2.879 -8.853 1.00 96.19 116 GLU A O 1
ATOM 929 N N . ALA A 1 117 ? 13.776 -2.895 -8.655 1.00 94.88 117 ALA A N 1
ATOM 930 C CA . ALA A 1 117 ? 13.641 -1.457 -8.465 1.00 94.88 117 ALA A CA 1
ATOM 931 C C . ALA A 1 117 ? 14.390 -0.975 -7.213 1.00 94.88 117 ALA A C 1
ATOM 933 O O . ALA A 1 117 ? 15.113 0.023 -7.268 1.00 94.88 117 ALA A O 1
ATOM 934 N N . GLN A 1 118 ? 14.290 -1.708 -6.100 1.00 94.19 118 GLN A N 1
ATOM 935 C CA . GLN A 1 118 ? 15.029 -1.415 -4.869 1.00 94.19 118 GLN A CA 1
ATOM 936 C C . GLN A 1 118 ? 16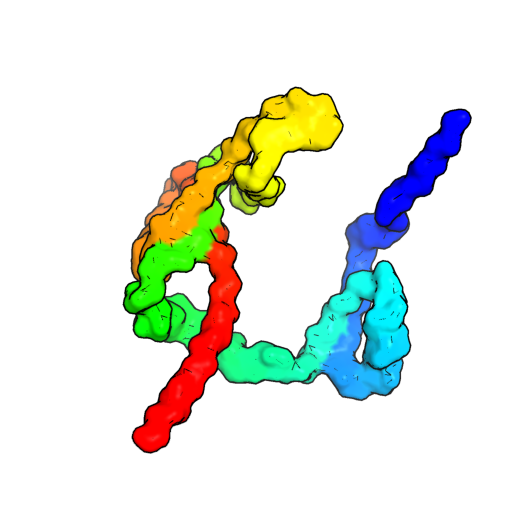.546 -1.491 -5.074 1.00 94.19 118 GLN A C 1
ATOM 938 O O . GLN A 1 118 ? 17.265 -0.580 -4.662 1.00 94.19 118 GLN A O 1
ATOM 943 N N . ARG A 1 119 ? 17.046 -2.532 -5.753 1.00 96.56 119 ARG A N 1
ATOM 944 C CA . ARG A 1 119 ? 18.476 -2.675 -6.072 1.00 96.56 119 ARG A CA 1
ATOM 945 C C . ARG A 1 119 ? 18.979 -1.513 -6.929 1.00 96.56 119 ARG A C 1
ATOM 947 O O . ARG A 1 119 ? 20.044 -0.967 -6.654 1.00 96.56 119 ARG A O 1
ATOM 954 N N . ARG A 1 120 ? 18.206 -1.096 -7.937 1.00 96.12 120 ARG A N 1
ATOM 955 C CA . ARG A 1 120 ? 18.537 0.064 -8.780 1.00 96.12 120 ARG A CA 1
ATOM 956 C C . ARG A 1 120 ? 18.606 1.356 -7.966 1.00 96.12 120 ARG A C 1
ATOM 958 O O . ARG A 1 120 ? 19.584 2.082 -8.110 1.00 96.12 120 ARG A O 1
ATOM 965 N N . ARG A 1 121 ? 17.638 1.601 -7.074 1.00 92.81 121 ARG A N 1
ATOM 966 C CA . ARG A 1 121 ? 17.636 2.777 -6.181 1.00 92.81 121 ARG A CA 1
ATOM 967 C C . ARG A 1 121 ? 18.845 2.794 -5.249 1.00 92.81 121 ARG A C 1
ATOM 969 O O . ARG A 1 121 ? 19.498 3.825 -5.143 1.00 92.81 121 ARG A O 1
ATOM 976 N N . LYS A 1 122 ? 19.190 1.652 -4.639 1.00 94.69 122 LYS A N 1
ATOM 977 C CA . LYS A 1 122 ? 20.404 1.509 -3.812 1.00 94.69 122 LYS A CA 1
ATOM 978 C C . LYS A 1 122 ? 21.683 1.802 -4.603 1.00 94.69 122 LYS A C 1
ATOM 980 O O . LYS A 1 122 ? 22.623 2.356 -4.053 1.00 94.69 122 LYS A O 1
ATOM 985 N N . ALA A 1 123 ? 21.696 1.487 -5.896 1.00 96.00 123 ALA A N 1
ATOM 986 C CA . ALA A 1 123 ? 22.788 1.812 -6.811 1.00 96.00 123 ALA A CA 1
ATOM 987 C C . ALA A 1 123 ? 22.725 3.248 -7.385 1.00 96.00 123 ALA A C 1
ATOM 989 O O . ALA A 1 123 ? 23.411 3.534 -8.364 1.00 96.00 123 ALA A O 1
ATOM 990 N N . GLY A 1 124 ? 21.864 4.130 -6.859 1.00 93.06 124 GLY A N 1
ATOM 991 C CA . GLY A 1 124 ? 21.699 5.506 -7.347 1.00 93.06 124 GLY A CA 1
ATOM 992 C C . GLY A 1 124 ? 21.055 5.619 -8.735 1.00 93.06 124 GLY A C 1
ATOM 993 O O . GLY A 1 124 ? 21.046 6.692 -9.335 1.00 93.06 124 GLY A O 1
ATOM 994 N N . LYS A 1 125 ? 20.513 4.523 -9.278 1.00 94.25 125 LYS A N 1
ATOM 995 C CA . LYS A 1 125 ? 19.893 4.490 -10.605 1.00 94.25 125 LYS A CA 1
ATOM 996 C C . LYS A 1 125 ? 18.406 4.812 -10.517 1.00 94.25 125 LYS A C 1
ATOM 998 O O . LYS A 1 125 ? 17.697 4.359 -9.617 1.00 94.25 125 LYS A O 1
ATOM 1003 N N . LYS A 1 126 ? 17.911 5.506 -11.544 1.00 93.25 126 LYS A N 1
ATOM 1004 C CA . LYS A 1 126 ? 16.475 5.661 -11.798 1.00 93.25 126 LYS A CA 1
ATOM 1005 C C . LYS A 1 126 ? 15.803 4.286 -11.893 1.00 93.25 126 LYS A C 1
ATOM 1007 O O . LYS A 1 126 ? 16.310 3.382 -12.570 1.00 93.25 126 LYS A O 1
ATOM 1012 N N . ALA A 1 127 ? 14.664 4.141 -11.226 1.00 94.06 127 ALA A N 1
ATOM 1013 C CA . ALA A 1 127 ? 13.883 2.912 -11.169 1.00 94.06 127 ALA A CA 1
ATOM 1014 C C . ALA A 1 127 ? 12.391 3.237 -11.182 1.00 9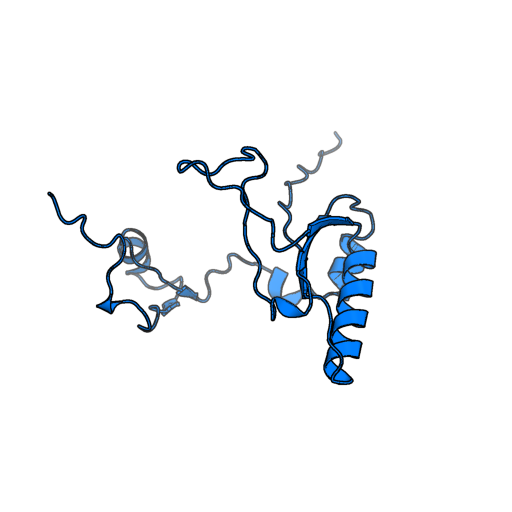4.06 127 ALA A C 1
ATOM 1016 O O . ALA A 1 127 ? 11.984 4.276 -10.661 1.00 94.06 127 ALA A O 1
ATOM 1017 N N . GLN A 1 128 ? 11.597 2.337 -11.754 1.00 93.50 128 GLN A N 1
ATOM 1018 C CA . GLN A 1 128 ? 10.145 2.441 -11.741 1.00 93.50 128 GLN A CA 1
ATOM 1019 C C . GLN A 1 128 ? 9.608 2.366 -10.303 1.00 93.50 128 GLN A C 1
ATOM 1021 O O . GLN A 1 128 ? 10.255 1.810 -9.408 1.00 93.50 128 GLN A O 1
ATOM 1026 N N . SER A 1 129 ? 8.430 2.935 -10.074 1.00 95.25 129 SER A N 1
ATOM 1027 C CA . SER A 1 129 ? 7.650 2.721 -8.856 1.00 95.25 129 SER A CA 1
ATOM 1028 C C . SER A 1 129 ? 6.505 1.769 -9.162 1.00 95.25 129 SER A C 1
ATOM 1030 O O . SER A 1 129 ? 5.846 1.896 -10.191 1.00 95.25 129 SER A O 1
ATOM 1032 N N . LEU A 1 130 ? 6.296 0.806 -8.273 1.00 95.19 130 LEU A N 1
ATOM 1033 C CA . LEU A 1 130 ? 5.305 -0.252 -8.422 1.00 95.19 130 LEU A CA 1
ATOM 1034 C C . LEU A 1 130 ? 4.334 -0.163 -7.256 1.00 95.19 130 LEU A C 1
ATOM 1036 O O . LEU A 1 130 ? 4.772 0.024 -6.118 1.00 95.19 130 LEU A O 1
ATOM 1040 N N . TYR A 1 131 ? 3.045 -0.302 -7.535 1.00 94.50 131 TYR A N 1
ATOM 1041 C CA . TYR A 1 131 ? 2.014 -0.266 -6.513 1.00 94.50 131 TYR A CA 1
ATOM 1042 C C . TYR A 1 131 ? 0.928 -1.295 -6.810 1.00 94.50 131 TYR A C 1
ATOM 1044 O O . TYR A 1 131 ? 0.193 -1.167 -7.785 1.00 94.50 131 TYR A O 1
ATOM 1052 N N . LEU A 1 132 ? 0.881 -2.345 -5.988 1.00 93.00 132 LEU A N 1
ATOM 1053 C CA . LEU A 1 132 ? -0.097 -3.422 -6.094 1.00 93.00 132 LEU A CA 1
ATOM 1054 C C . LEU A 1 132 ? -1.397 -2.990 -5.418 1.00 93.00 132 LEU A C 1
ATOM 1056 O O . LEU A 1 132 ? -1.394 -2.610 -4.248 1.00 93.00 132 LEU A O 1
ATOM 1060 N N . GLN A 1 133 ? -2.498 -3.063 -6.160 1.00 88.31 133 GLN A N 1
ATOM 1061 C CA . GLN A 1 133 ? -3.836 -2.758 -5.672 1.00 88.31 133 GLN A CA 1
ATOM 1062 C C . GLN A 1 133 ? -4.793 -3.817 -6.180 1.00 88.31 133 GLN A C 1
ATOM 1064 O O . GLN A 1 133 ? -5.037 -3.919 -7.380 1.00 88.31 133 GLN A O 1
ATOM 1069 N N . ASN A 1 134 ? -5.342 -4.607 -5.268 1.00 87.25 134 ASN A N 1
ATOM 1070 C CA . ASN A 1 134 ? -6.329 -5.600 -5.639 1.00 87.25 134 ASN A CA 1
ATOM 1071 C C . ASN A 1 134 ? -7.401 -5.712 -4.568 1.00 87.25 134 ASN A C 1
ATOM 1073 O O . ASN A 1 134 ? -7.112 -5.595 -3.376 1.00 87.25 134 ASN A O 1
ATOM 1077 N N . THR A 1 135 ? -8.627 -5.966 -5.006 1.00 82.44 135 THR A N 1
ATOM 1078 C CA . THR A 1 135 ? -9.698 -6.366 -4.104 1.00 82.44 135 THR A CA 1
ATOM 1079 C C . THR A 1 135 ? -9.492 -7.838 -3.794 1.00 82.44 135 THR A C 1
ATOM 1081 O O . THR A 1 135 ? -9.580 -8.680 -4.686 1.00 82.44 135 THR A O 1
ATOM 1084 N N . LEU A 1 136 ? -9.197 -8.156 -2.535 1.00 76.06 136 LEU A N 1
ATOM 1085 C CA . LEU A 1 136 ? -9.251 -9.536 -2.074 1.00 76.06 136 LEU A CA 1
ATOM 1086 C C . LEU A 1 136 ? -10.731 -9.925 -2.046 1.00 76.06 136 LEU A C 1
ATOM 1088 O O . LEU A 1 136 ? -11.472 -9.489 -1.169 1.00 76.06 136 LEU A O 1
ATOM 1092 N N . LEU A 1 137 ? -11.186 -10.663 -3.058 1.00 59.16 137 LEU A N 1
ATOM 1093 C CA . LEU A 1 137 ? -12.515 -11.258 -3.013 1.00 59.16 137 LEU A CA 1
ATOM 1094 C C . LEU A 1 137 ? -12.509 -12.311 -1.905 1.00 59.16 137 LEU A C 1
ATOM 1096 O O . LEU A 1 137 ? -11.596 -13.137 -1.840 1.00 59.16 137 LEU A O 1
ATOM 1100 N N . HIS A 1 138 ? -13.522 -12.274 -1.041 1.00 45.97 138 HIS A N 1
ATOM 1101 C CA . HIS A 1 138 ? -13.804 -13.372 -0.129 1.00 45.97 138 HIS A CA 1
ATOM 1102 C C . HIS A 1 138 ? -14.003 -14.618 -1.004 1.00 45.97 138 HIS A C 1
ATOM 1104 O O . HIS A 1 138 ? -14.986 -14.711 -1.738 1.00 45.97 138 HIS A O 1
ATOM 1110 N N . ARG A 1 139 ? -13.054 -15.562 -0.987 1.00 45.38 139 ARG A N 1
ATOM 1111 C CA . ARG A 1 139 ? -13.425 -16.950 -1.258 1.00 45.38 139 ARG A CA 1
ATOM 1112 C C . ARG A 1 139 ? -14.352 -17.290 -0.101 1.00 45.38 139 ARG A C 1
ATOM 1114 O O . ARG A 1 139 ? -13.897 -17.358 1.036 1.00 45.38 139 ARG A O 1
ATOM 1121 N N . GLU A 1 140 ? -15.652 -17.356 -0.360 1.00 40.25 140 GLU A N 1
ATOM 1122 C CA . GLU A 1 140 ? -16.501 -18.203 0.464 1.00 40.25 140 GLU A CA 1
ATOM 1123 C C . GLU A 1 140 ? -15.872 -19.589 0.354 1.00 40.25 140 GLU A C 1
ATOM 1125 O O . GLU A 1 140 ? -15.743 -20.132 -0.750 1.00 40.25 140 GLU A O 1
ATOM 1130 N N . ASP A 1 141 ? -15.352 -20.089 1.473 1.00 42.56 141 ASP A N 1
ATOM 1131 C CA . ASP A 1 141 ? -15.011 -21.493 1.585 1.00 42.56 141 ASP A CA 1
ATOM 1132 C C . ASP A 1 141 ? -16.278 -22.242 1.184 1.00 42.56 141 ASP A C 1
ATOM 1134 O O . ASP A 1 141 ? -17.319 -22.135 1.833 1.00 42.56 141 ASP A O 1
ATOM 1138 N N . LYS A 1 142 ? -16.223 -22.929 0.044 1.00 38.16 142 LYS A N 1
ATOM 1139 C CA . LYS A 1 142 ? -17.194 -23.973 -0.232 1.00 38.16 142 LYS A CA 1
ATOM 1140 C C . LYS A 1 142 ? -16.976 -24.991 0.876 1.00 38.16 142 LYS A C 1
ATOM 1142 O O . LYS A 1 142 ? -16.002 -25.737 0.839 1.00 38.16 142 LYS A O 1
ATOM 1147 N N . GLU A 1 143 ? -17.827 -24.950 1.894 1.00 42.66 143 GLU A N 1
ATOM 1148 C CA . GLU A 1 143 ? -18.072 -26.106 2.738 1.00 42.66 143 GLU A CA 1
ATOM 1149 C C . GLU A 1 143 ? -18.564 -27.204 1.790 1.00 42.66 143 GLU A C 1
ATOM 1151 O O . GLU A 1 143 ? -19.714 -27.205 1.349 1.00 42.66 143 GLU A O 1
ATOM 1156 N N . ASP A 1 144 ? -17.639 -28.065 1.366 1.00 42.38 144 ASP A N 1
ATOM 1157 C CA . ASP A 1 144 ? -17.972 -29.303 0.680 1.00 42.38 144 ASP A CA 1
ATOM 1158 C C . ASP A 1 144 ? -18.805 -30.145 1.661 1.00 42.38 144 ASP A C 1
ATOM 1160 O O . ASP A 1 144 ? -18.331 -30.513 2.740 1.00 42.38 144 ASP A O 1
ATOM 1164 N N . GLY A 1 145 ? -20.075 -30.357 1.303 1.00 36.22 145 GLY A N 1
ATOM 1165 C CA . GLY A 1 145 ? -21.002 -31.260 1.990 1.00 36.22 145 GLY A CA 1
ATOM 1166 C C . GLY A 1 145 ? -20.761 -32.732 1.684 1.00 36.22 145 GLY A C 1
ATOM 1167 O O . GLY A 1 145 ? -20.050 -33.043 0.700 1.00 36.22 145 GLY A O 1
#

Foldseek 3Di:
DDPPDPPDDPVCVVDDAAEEELPPPCVVVVVPDPGGHHYPPVCPCPCCVVQDDLVNCCVVQVPPQFWKKKKAFLVCVQDADDDDPVDCADPVRDGDDGRTDIDTGGSVVLVVLVVVQVVCVVVVHRHIHMDIDDDPDPPPPPPPD